Protein AF-A0A6G1RSL3-F1 (afdb_monomer)

Sequence (124 aa):
AADDEEEKRFCSMMEQLGAAHVFEDPHEIRELWARLRKERPELLTNFEEFLLRVSSYIREVNHEKESMEQALKRKETDHDREVRCLYEEMEQQIKAERERIICQEALRHDRSNLLQKELRSKEQ

pLDDT: mean 94.51, std 5.95, range [62.19, 98.69]

Solvent-accessible surface area (backbone atoms only — not comparable to full-atom values): 6805 Å² total; per-residue (Å²): 115,70,63,61,53,52,50,53,50,51,51,52,50,29,50,75,48,69,31,70,80,70,53,97,71,54,63,68,58,50,52,50,51,56,47,28,60,73,78,40,54,87,52,40,63,62,49,52,52,49,50,33,53,54,32,49,50,54,50,50,53,51,50,51,50,52,51,50,53,50,52,50,53,49,51,51,52,52,49,56,47,50,54,49,50,53,53,53,52,50,52,51,49,54,50,52,52,52,52,52,50,53,54,52,50,52,54,52,50,54,52,51,54,51,53,54,52,54,50,57,65,72,76,109

Secondary structure (DSSP, 8-state):
--HHHHHHHHHHHHHHTT-TTT-S--HHHHHHHHHHHHH-GGGHHHHHHHHHHHHHHHHHHHHHHHHHHHHHHHHHHHHHHHHHHHHHHHHHHHHHHHHHHHHHHHHHHHHHHHHHHHHHHH--

Mean predicted aligned error: 7.57 Å

Structure (mmCIF, N/CA/C/O backbone):
data_AF-A0A6G1RSL3-F1
#
_entry.id   AF-A0A6G1RSL3-F1
#
loop_
_atom_site.group_PDB
_atom_site.id
_atom_site.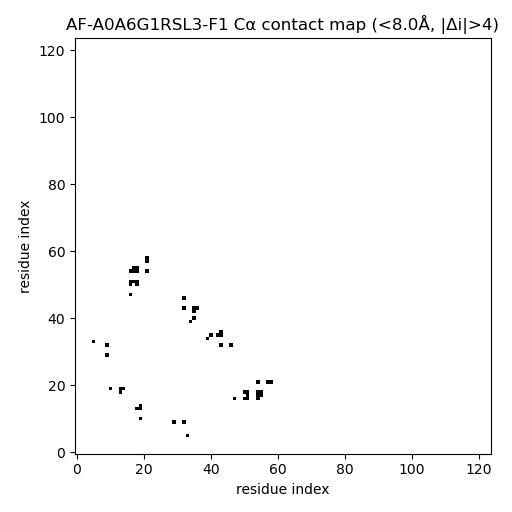type_symbol
_atom_site.label_atom_id
_atom_site.label_alt_id
_atom_site.label_comp_id
_atom_site.label_asym_id
_atom_site.label_entity_id
_atom_site.label_seq_id
_atom_site.pdbx_PDB_ins_code
_atom_site.Cartn_x
_atom_site.Cartn_y
_atom_site.Cartn_z
_atom_site.occupancy
_atom_site.B_iso_or_equiv
_atom_site.auth_seq_id
_atom_site.auth_comp_id
_atom_site.auth_asym_id
_atom_site.auth_atom_id
_atom_site.pdbx_PDB_model_num
ATOM 1 N N . ALA A 1 1 ? -2.517 -15.054 40.439 1.00 62.19 1 ALA A N 1
ATOM 2 C CA . ALA A 1 1 ? -3.702 -15.900 40.727 1.00 62.19 1 ALA A CA 1
ATOM 3 C C . ALA A 1 1 ? -5.029 -15.178 40.469 1.00 62.19 1 ALA A C 1
ATOM 5 O O . ALA A 1 1 ? -5.781 -15.663 39.642 1.00 62.19 1 ALA A O 1
ATOM 6 N N . ALA A 1 2 ? -5.344 -14.053 41.133 1.00 69.81 2 ALA A N 1
ATOM 7 C CA . ALA A 1 2 ? -6.533 -13.242 40.798 1.00 69.81 2 ALA A CA 1
ATOM 8 C C . ALA A 1 2 ? -6.257 -12.206 39.690 1.00 69.81 2 ALA A C 1
ATOM 10 O O . ALA A 1 2 ? -7.107 -11.990 38.832 1.00 69.81 2 ALA A 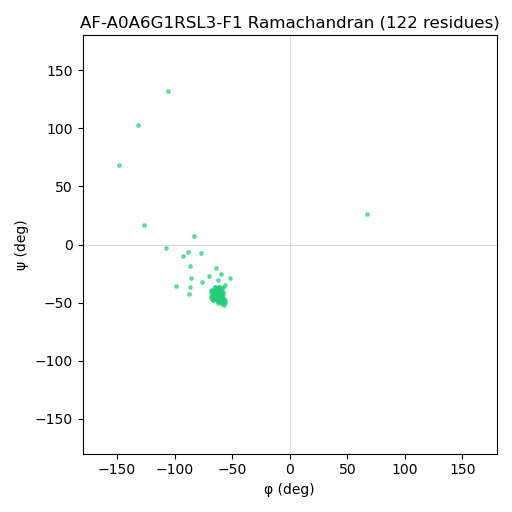O 1
ATOM 11 N N . ASP A 1 3 ? -5.055 -11.627 39.700 1.00 74.81 3 ASP A N 1
ATOM 12 C CA . ASP A 1 3 ? -4.585 -10.660 38.700 1.00 74.81 3 ASP A CA 1
ATOM 13 C C . ASP A 1 3 ? -4.429 -11.313 37.312 1.00 74.81 3 ASP A C 1
ATOM 15 O O . ASP A 1 3 ? -5.043 -10.867 36.350 1.00 74.81 3 ASP A O 1
ATOM 19 N N . ASP A 1 4 ? -3.772 -12.481 37.239 1.00 83.88 4 ASP A N 1
ATOM 20 C CA . ASP A 1 4 ? -3.659 -13.267 35.993 1.00 83.88 4 ASP A CA 1
ATOM 21 C C . ASP A 1 4 ? -5.017 -13.632 35.365 1.00 83.88 4 ASP A C 1
ATOM 23 O O . ASP A 1 4 ? -5.148 -13.734 34.149 1.00 83.88 4 ASP A O 1
ATOM 27 N N . GLU A 1 5 ? -6.045 -13.883 36.180 1.00 87.62 5 GLU A N 1
ATOM 28 C CA . GLU A 1 5 ? -7.382 -14.210 35.674 1.00 87.62 5 GLU A CA 1
ATOM 29 C C . GLU A 1 5 ? -8.118 -12.964 35.163 1.00 87.62 5 GLU A C 1
ATOM 31 O O . GLU A 1 5 ? -8.896 -13.055 34.213 1.00 87.62 5 GLU A O 1
ATOM 36 N N . GLU A 1 6 ? -7.881 -11.795 35.764 1.00 86.56 6 GLU A N 1
ATOM 37 C CA . GLU A 1 6 ? -8.393 -10.511 35.271 1.00 86.56 6 GLU A CA 1
ATOM 38 C C . GLU A 1 6 ? -7.712 -10.128 33.949 1.00 86.56 6 GLU A C 1
ATOM 40 O O . GLU A 1 6 ? -8.396 -9.740 33.001 1.00 86.56 6 GLU A O 1
ATOM 45 N N . GLU A 1 7 ? -6.404 -10.363 33.844 1.00 89.69 7 GLU A N 1
ATOM 46 C CA . GLU A 1 7 ? -5.635 -10.176 32.616 1.00 89.69 7 GLU A CA 1
ATOM 47 C C . GLU A 1 7 ? -6.128 -11.079 31.479 1.00 89.69 7 GLU A C 1
ATOM 49 O O . GLU A 1 7 ? -6.421 -10.587 30.391 1.00 89.69 7 GLU A O 1
ATOM 54 N N . LYS A 1 8 ? -6.342 -12.378 31.730 1.00 92.94 8 LYS A N 1
ATOM 55 C CA . LYS A 1 8 ? -6.904 -13.294 30.718 1.00 92.94 8 LYS A CA 1
ATOM 56 C C . LYS A 1 8 ? -8.272 -12.849 30.207 1.00 92.94 8 LYS A C 1
ATOM 58 O O . LYS A 1 8 ? -8.545 -12.964 29.011 1.00 92.94 8 LYS A O 1
ATOM 63 N N . ARG A 1 9 ? -9.144 -12.360 31.096 1.00 93.56 9 ARG A N 1
ATOM 64 C CA . ARG A 1 9 ? -10.480 -11.873 30.710 1.00 93.56 9 ARG A CA 1
ATOM 65 C C . ARG A 1 9 ? -10.381 -10.622 29.851 1.00 93.56 9 ARG A C 1
ATOM 67 O O . ARG A 1 9 ? -11.082 -10.536 28.848 1.00 93.56 9 ARG A O 1
ATOM 74 N N . PHE A 1 10 ? -9.502 -9.696 30.225 1.00 94.44 10 PHE A N 1
ATOM 75 C CA . PHE A 1 10 ? -9.243 -8.502 29.434 1.00 94.44 10 PHE A CA 1
ATOM 76 C C . PHE A 1 10 ? -8.709 -8.862 28.043 1.00 94.44 10 PHE A C 1
ATOM 78 O O . PHE A 1 10 ? -9.273 -8.412 27.050 1.00 94.44 10 PHE A O 1
ATOM 85 N N . CYS A 1 11 ? -7.697 -9.731 27.954 1.00 94.19 11 CYS A N 1
ATOM 86 C CA . CYS A 1 11 ? -7.155 -10.188 26.673 1.00 94.19 11 CYS A CA 1
ATOM 87 C C . CYS A 1 11 ? -8.232 -10.851 25.805 1.00 94.19 11 CYS A C 1
ATOM 89 O O . CYS A 1 11 ? -8.379 -10.493 24.642 1.00 94.19 11 CYS A O 1
ATOM 91 N N . SER A 1 12 ? -9.050 -11.736 26.387 1.00 95.25 12 SER A N 1
ATOM 92 C CA . SER A 1 12 ? -10.152 -12.393 25.667 1.00 95.25 12 SER A CA 1
ATOM 93 C C . SER A 1 12 ? -11.177 -11.384 25.134 1.00 95.25 12 SER A C 1
ATOM 95 O O . SER A 1 12 ? -11.654 -11.519 24.010 1.00 95.25 12 SER A O 1
ATOM 97 N N . MET A 1 13 ? -11.514 -10.358 25.921 1.00 94.50 13 MET A N 1
ATOM 98 C CA . MET A 1 13 ? -12.408 -9.280 25.488 1.00 94.50 13 MET A CA 1
ATOM 99 C C . MET A 1 13 ? -11.780 -8.483 24.336 1.00 94.50 13 MET A C 1
ATOM 101 O O . MET A 1 13 ? -12.414 -8.295 23.301 1.00 94.50 13 MET A O 1
ATOM 105 N N . MET A 1 14 ? -10.508 -8.099 24.454 1.00 95.31 14 MET A N 1
ATOM 106 C CA . MET A 1 14 ? -9.795 -7.378 23.395 1.00 95.31 14 MET A CA 1
ATOM 107 C C . MET A 1 14 ? -9.691 -8.194 22.101 1.00 95.31 14 MET A C 1
ATOM 109 O O . MET A 1 14 ? -9.806 -7.631 21.013 1.00 95.31 14 MET A O 1
ATOM 113 N N . GLU A 1 15 ? -9.510 -9.511 22.189 1.00 94.50 15 GLU A N 1
ATOM 114 C CA . GLU A 1 15 ? -9.543 -10.417 21.037 1.00 94.50 15 GLU A CA 1
ATOM 115 C C . GLU A 1 15 ? -10.926 -10.454 20.379 1.00 94.50 15 GLU A C 1
ATOM 117 O O . GLU A 1 15 ? -11.027 -10.319 19.160 1.00 94.50 15 GLU A O 1
ATOM 122 N N . GLN A 1 16 ? -11.998 -10.568 21.171 1.00 93.25 16 GLN A N 1
ATOM 123 C CA . GLN A 1 16 ? -13.378 -10.568 20.669 1.00 93.25 16 GLN A CA 1
ATOM 124 C C . GLN A 1 16 ? -13.747 -9.259 19.964 1.00 93.25 16 GLN A C 1
ATOM 126 O O . GLN A 1 16 ? -14.447 -9.283 18.952 1.00 93.25 16 GLN A O 1
ATOM 131 N N . LEU A 1 17 ? -13.247 -8.126 20.462 1.00 92.44 17 LEU A N 1
ATOM 132 C CA . LEU A 1 17 ? -13.425 -6.825 19.818 1.00 92.44 17 LEU A CA 1
ATOM 133 C C . LEU A 1 17 ? -12.497 -6.621 18.606 1.00 92.44 17 LEU A C 1
ATOM 135 O O . LEU A 1 17 ? -12.631 -5.631 17.890 1.00 92.44 17 LEU A O 1
ATOM 139 N N . GLY A 1 18 ? -11.550 -7.532 18.356 1.00 90.56 18 GLY A N 1
ATOM 140 C CA . GLY A 1 18 ? -10.536 -7.376 17.311 1.00 90.56 18 GLY A CA 1
ATOM 141 C C . GLY A 1 18 ? -9.544 -6.242 17.594 1.00 90.56 18 GLY A C 1
ATOM 142 O O . GLY A 1 18 ? -8.988 -5.666 16.659 1.00 90.56 18 GLY A O 1
ATOM 143 N N . ALA A 1 19 ? -9.344 -5.919 18.873 1.00 92.69 19 ALA A N 1
ATOM 144 C CA . ALA A 1 19 ? -8.580 -4.783 19.373 1.00 92.69 19 ALA A CA 1
ATOM 145 C C . ALA A 1 19 ? -7.226 -5.163 20.008 1.00 92.69 19 ALA A C 1
ATOM 147 O O . ALA A 1 19 ? -6.471 -4.272 20.393 1.00 92.69 19 ALA A O 1
ATOM 148 N N . ALA A 1 20 ? -6.897 -6.459 20.101 1.00 89.12 20 ALA A N 1
ATOM 149 C CA . ALA A 1 20 ? -5.722 -6.988 20.814 1.00 89.12 20 ALA A CA 1
ATOM 150 C C . ALA A 1 20 ? -4.369 -6.341 20.448 1.00 89.12 20 ALA A C 1
ATOM 152 O O . ALA A 1 20 ? -3.476 -6.281 21.289 1.00 89.12 20 ALA A O 1
ATOM 153 N N . HIS A 1 21 ? -4.218 -5.835 19.220 1.00 87.38 21 HIS A N 1
ATOM 154 C CA . HIS A 1 21 ? -2.987 -5.192 18.737 1.00 87.38 21 HIS A CA 1
ATOM 155 C C . HIS A 1 21 ? -3.220 -3.790 18.164 1.00 87.38 21 HIS A C 1
ATOM 157 O O . HIS A 1 21 ? -2.398 -3.283 17.408 1.00 87.38 21 HIS A O 1
ATOM 163 N N . VAL A 1 22 ? -4.366 -3.179 18.470 1.00 91.25 22 VAL A N 1
ATOM 164 C CA . VAL A 1 22 ? -4.736 -1.874 17.905 1.00 91.25 22 VAL A CA 1
ATOM 165 C C . VAL A 1 22 ? -4.163 -0.714 18.722 1.00 91.25 22 VAL A C 1
ATOM 167 O O . VAL A 1 22 ? -3.879 0.345 18.170 1.00 91.25 22 VAL A O 1
ATOM 170 N N . PHE A 1 23 ? -3.973 -0.917 20.026 1.00 89.00 23 PHE A N 1
ATOM 171 C CA . PHE A 1 23 ? -3.444 0.086 20.946 1.00 89.00 23 PHE A CA 1
ATOM 172 C C . PHE A 1 23 ? -1.993 -0.248 21.310 1.00 89.00 23 PHE A C 1
ATOM 174 O O . PHE A 1 23 ? -1.705 -1.391 21.659 1.00 89.00 23 PHE A O 1
ATOM 181 N N . GLU A 1 24 ? -1.096 0.740 21.241 1.00 85.38 24 GLU A N 1
ATOM 182 C CA . GLU A 1 24 ? 0.330 0.568 21.574 1.00 85.38 24 GLU A CA 1
ATOM 183 C C . GLU A 1 24 ? 0.545 0.246 23.060 1.00 85.38 24 GLU A C 1
ATOM 185 O O . GLU A 1 24 ? 1.367 -0.605 23.392 1.00 85.38 24 GLU A O 1
ATOM 190 N N . ASP A 1 25 ? -0.233 0.882 23.941 1.00 89.62 25 ASP A N 1
ATOM 191 C CA . ASP A 1 25 ? -0.262 0.595 25.374 1.00 89.62 25 ASP A CA 1
ATOM 192 C C . ASP A 1 25 ? -1.716 0.456 25.867 1.00 89.62 25 ASP A C 1
ATOM 194 O O . ASP A 1 25 ? -2.422 1.455 26.037 1.00 89.62 25 ASP A O 1
ATOM 198 N N . PRO A 1 26 ? -2.208 -0.777 26.090 1.00 90.06 26 PRO A N 1
ATOM 199 C CA . PRO A 1 26 ? -3.554 -1.007 26.595 1.00 90.06 26 PRO A CA 1
ATOM 200 C C . PRO A 1 26 ? -3.657 -0.894 28.127 1.00 90.06 26 PRO A C 1
ATOM 202 O O . PRO A 1 26 ? -4.716 -1.217 28.667 1.00 90.06 26 PRO A O 1
ATOM 205 N N . HIS A 1 27 ? -2.611 -0.467 28.851 1.00 91.56 27 HIS A N 1
ATOM 206 C CA . HIS A 1 27 ? -2.611 -0.435 30.319 1.00 91.56 27 HIS A CA 1
ATOM 207 C C . HIS A 1 27 ? -3.762 0.401 30.900 1.00 91.56 27 HIS A C 1
ATOM 209 O O . HIS A 1 27 ? -4.516 -0.092 31.740 1.00 91.56 27 HIS A O 1
ATOM 215 N N . GLU A 1 28 ? -3.944 1.638 30.431 1.00 92.38 28 GLU A N 1
ATOM 216 C CA . GLU A 1 28 ? -5.017 2.526 30.911 1.00 92.38 28 GLU A CA 1
ATOM 217 C C . GLU A 1 28 ? -6.412 1.979 30.574 1.00 92.38 28 GLU A C 1
ATOM 219 O O . GLU A 1 28 ? -7.346 2.069 31.373 1.00 92.38 28 GLU A O 1
ATOM 224 N N . ILE A 1 29 ? -6.545 1.347 29.403 1.00 94.44 29 ILE A N 1
ATOM 225 C CA . ILE A 1 29 ? -7.785 0.698 28.961 1.00 94.44 29 ILE A CA 1
ATOM 226 C C . ILE A 1 29 ? -8.113 -0.475 29.889 1.00 94.44 29 ILE A C 1
ATOM 228 O O . ILE A 1 29 ? -9.258 -0.627 30.316 1.00 94.44 29 ILE A O 1
ATOM 232 N N . ARG A 1 30 ? -7.104 -1.281 30.235 1.00 94.12 30 ARG A N 1
ATOM 233 C CA . ARG A 1 30 ? -7.228 -2.411 31.158 1.00 94.12 30 ARG A CA 1
ATOM 234 C C . ARG A 1 30 ? -7.623 -1.953 32.556 1.00 94.12 30 ARG A C 1
ATOM 236 O O . ARG A 1 30 ? -8.530 -2.539 33.147 1.00 94.12 30 ARG A O 1
ATOM 243 N N . GLU A 1 31 ? -6.981 -0.907 33.072 1.00 94.06 31 GLU A N 1
ATOM 244 C CA . GLU A 1 31 ? -7.296 -0.339 34.386 1.00 94.06 31 GLU A CA 1
ATOM 245 C C . GLU A 1 31 ? -8.741 0.175 34.437 1.00 94.06 31 GLU A C 1
ATOM 247 O O . GLU A 1 31 ? -9.502 -0.183 35.342 1.00 94.06 31 GLU A O 1
ATOM 252 N N . LEU A 1 32 ? -9.157 0.948 33.428 1.00 94.50 32 LEU A N 1
ATOM 253 C CA . LEU A 1 32 ? -10.520 1.462 33.335 1.00 94.50 32 LEU A CA 1
ATOM 254 C C . LEU A 1 32 ? -11.546 0.330 33.208 1.00 94.50 32 LEU A C 1
ATOM 256 O O . LEU A 1 32 ? -12.557 0.347 33.909 1.00 94.50 32 LEU A O 1
ATOM 260 N N . TRP A 1 33 ? -11.282 -0.675 32.373 1.00 95.62 33 TRP A N 1
ATOM 261 C CA . TRP A 1 33 ? -12.155 -1.840 32.209 1.00 95.62 33 TRP A CA 1
ATOM 262 C C . TRP A 1 33 ? -12.330 -2.613 33.526 1.00 95.62 33 TRP A C 1
ATOM 264 O O . TRP A 1 33 ? -13.457 -2.894 33.945 1.00 95.62 33 TRP A O 1
ATOM 274 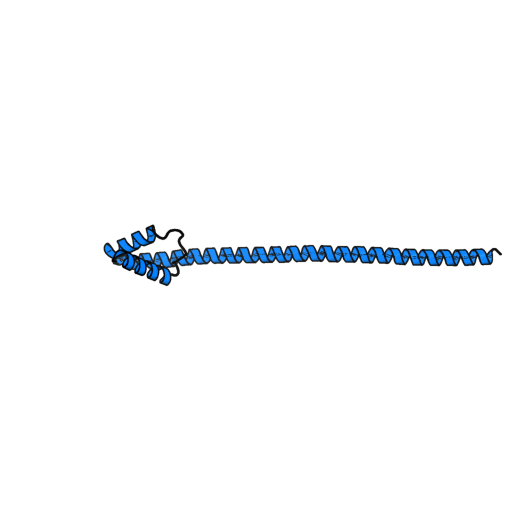N N . ALA A 1 34 ? -11.228 -2.896 34.231 1.00 94.81 34 ALA A N 1
ATOM 275 C CA . ALA A 1 34 ? -11.252 -3.588 35.519 1.00 94.81 34 ALA A CA 1
ATOM 276 C C . ALA A 1 34 ? -12.017 -2.788 36.585 1.00 94.81 34 ALA A C 1
ATOM 278 O O . ALA A 1 34 ? -12.787 -3.359 37.365 1.00 94.81 34 ALA A O 1
ATOM 279 N N . ARG A 1 35 ? -11.846 -1.461 36.598 1.00 94.56 35 ARG A N 1
ATOM 280 C CA . ARG A 1 35 ? -12.549 -0.560 37.513 1.00 94.56 35 ARG A CA 1
ATOM 281 C C . ARG A 1 35 ? -14.044 -0.471 37.205 1.00 94.56 35 ARG A C 1
ATOM 283 O O . ARG A 1 35 ? -14.847 -0.620 38.122 1.00 94.56 35 ARG A O 1
ATOM 290 N N . LEU A 1 36 ? -14.436 -0.311 35.938 1.00 95.56 36 LEU A N 1
ATOM 291 C CA . LEU A 1 36 ? -15.845 -0.302 35.522 1.00 95.56 36 LEU A CA 1
ATOM 292 C C . LEU A 1 36 ? -16.546 -1.604 35.912 1.00 95.56 36 LEU A C 1
ATOM 294 O O . LEU A 1 36 ? -17.633 -1.571 36.479 1.00 95.56 36 LEU A O 1
ATOM 298 N N . ARG A 1 37 ? -15.893 -2.751 35.717 1.00 93.31 37 ARG A N 1
ATOM 299 C CA . ARG A 1 37 ? -16.448 -4.059 36.086 1.00 93.31 37 ARG A CA 1
ATOM 300 C C . ARG A 1 37 ? -16.709 -4.211 37.592 1.00 93.31 37 ARG A C 1
ATOM 302 O O . ARG A 1 37 ? -17.615 -4.950 37.971 1.00 93.31 37 ARG A O 1
ATOM 309 N N . LYS A 1 38 ? -15.915 -3.546 38.443 1.00 93.38 38 LYS A N 1
ATOM 310 C CA . LYS A 1 38 ? -16.034 -3.586 39.914 1.00 93.38 38 LYS A CA 1
ATOM 311 C C . LYS A 1 38 ? -17.004 -2.532 40.453 1.00 93.38 38 LYS A C 1
ATOM 313 O O . LYS A 1 38 ? -17.779 -2.833 41.354 1.00 93.38 38 LYS A O 1
ATOM 318 N N . GLU A 1 39 ? -16.948 -1.313 39.923 1.00 96.19 39 GLU A N 1
ATOM 319 C CA . GLU A 1 39 ? -17.651 -0.150 40.480 1.00 96.19 39 GLU A CA 1
ATOM 320 C C . GLU A 1 39 ? -18.970 0.172 39.767 1.00 96.19 39 GLU A C 1
ATOM 322 O O . GLU A 1 39 ? -19.899 0.642 40.419 1.00 96.19 39 GLU A O 1
ATOM 327 N N . ARG A 1 40 ? -19.047 -0.029 38.443 1.00 95.31 40 ARG A N 1
ATOM 328 C CA . ARG A 1 40 ? -20.181 0.372 37.587 1.00 95.31 40 ARG A CA 1
ATOM 329 C C . ARG A 1 40 ? -20.382 -0.593 36.408 1.00 95.31 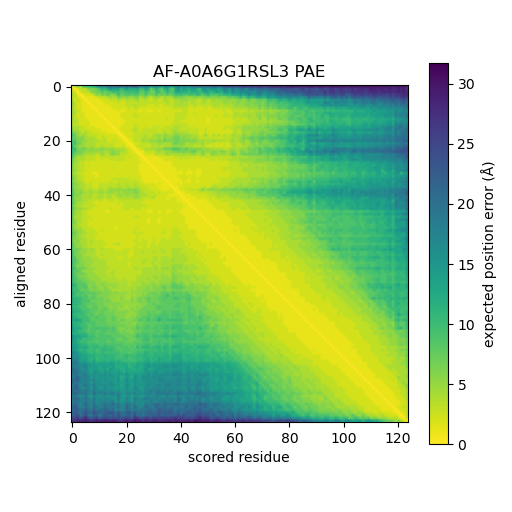40 ARG A C 1
ATOM 331 O O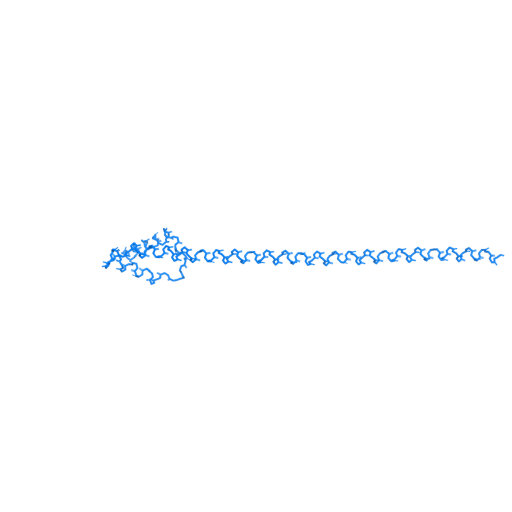 . ARG A 1 40 ? -20.128 -0.218 35.255 1.00 95.31 40 ARG A O 1
ATOM 338 N N . PRO A 1 41 ? -20.802 -1.845 36.666 1.00 93.75 41 PRO A N 1
ATOM 339 C CA . PRO A 1 41 ? -20.938 -2.864 35.626 1.00 93.75 41 PRO A CA 1
ATOM 340 C C . PRO A 1 41 ? -21.927 -2.471 34.517 1.00 93.75 41 PRO A C 1
ATOM 342 O O . PRO A 1 41 ? -21.776 -2.911 33.382 1.00 93.75 41 PRO A O 1
ATOM 345 N N . GLU A 1 42 ? -22.898 -1.603 34.805 1.00 95.62 42 GLU A N 1
ATOM 346 C CA . GLU A 1 42 ? -23.865 -1.077 33.838 1.00 95.62 42 GLU A CA 1
ATOM 347 C C . GLU A 1 42 ? -23.237 -0.228 32.718 1.00 95.62 42 GLU A C 1
ATOM 349 O O . GLU A 1 42 ? -23.840 -0.063 31.660 1.00 95.62 42 GLU A O 1
ATOM 354 N N . LEU A 1 43 ? -22.026 0.302 32.924 1.00 96.12 43 LEU A N 1
ATOM 355 C CA . LEU A 1 43 ? -21.293 1.073 31.914 1.00 96.12 43 LEU A CA 1
ATOM 356 C C . LEU A 1 43 ? -20.342 0.212 31.075 1.00 96.12 43 LEU A C 1
ATOM 358 O O . LEU A 1 43 ? -19.805 0.703 30.082 1.00 96.12 43 LEU A O 1
ATOM 362 N N . LEU A 1 44 ? -20.129 -1.050 31.457 1.00 95.06 44 LEU A N 1
ATOM 363 C CA . LEU A 1 44 ? -19.127 -1.912 30.836 1.00 95.06 44 LEU A CA 1
ATOM 364 C C . LEU A 1 44 ? -19.442 -2.171 29.359 1.00 95.06 44 LEU A C 1
ATOM 366 O O . LEU A 1 44 ? -18.571 -2.007 28.514 1.00 95.06 44 LEU A O 1
ATOM 370 N N . THR A 1 45 ? -20.704 -2.468 29.036 1.00 94.69 45 THR A N 1
ATOM 371 C CA . THR A 1 45 ? -21.140 -2.700 27.650 1.00 94.69 45 THR A CA 1
ATOM 372 C C . THR A 1 45 ? -20.939 -1.466 26.772 1.00 94.69 45 THR A C 1
ATOM 374 O O . THR A 1 45 ? -20.415 -1.581 25.670 1.00 94.69 45 THR A O 1
ATOM 377 N N . ASN A 1 46 ? -21.273 -0.271 27.270 1.00 96.50 46 ASN A N 1
ATOM 378 C CA . ASN A 1 46 ? -21.051 0.974 26.524 1.00 96.50 46 ASN A CA 1
ATOM 379 C C . ASN A 1 46 ? -19.559 1.217 26.263 1.00 96.50 46 ASN A C 1
ATOM 381 O O . ASN A 1 46 ? -19.182 1.721 25.205 1.00 96.50 46 ASN A O 1
ATOM 385 N N . PHE A 1 47 ? -18.710 0.871 27.230 1.00 96.06 47 PHE A N 1
ATOM 386 C CA . PHE A 1 47 ? -17.267 0.986 27.086 1.00 96.06 47 PHE A CA 1
ATOM 387 C C . PHE A 1 47 ? -16.709 -0.016 26.065 1.00 96.06 47 PHE A C 1
ATOM 389 O O . PHE A 1 47 ? -15.925 0.369 25.201 1.00 96.06 47 PHE A O 1
ATOM 396 N N . GLU A 1 48 ? -17.154 -1.271 26.099 1.00 95.06 48 GLU A N 1
ATOM 397 C CA . GLU A 1 48 ? -16.769 -2.295 25.119 1.00 95.06 48 GLU A CA 1
ATOM 398 C C . GLU A 1 48 ? -17.257 -1.941 23.702 1.00 95.06 48 GLU A C 1
ATOM 400 O O . GLU A 1 48 ? -16.498 -2.062 22.741 1.00 95.06 48 GLU A O 1
ATOM 405 N N . GLU A 1 49 ? -18.470 -1.396 23.554 1.00 96.62 49 GLU A N 1
ATOM 406 C CA . GLU A 1 49 ? -18.953 -0.860 22.273 1.00 96.62 49 GLU A CA 1
ATOM 407 C C . GLU A 1 49 ? -18.104 0.313 21.770 1.00 96.62 49 GLU A C 1
ATOM 409 O O . GLU A 1 49 ? -17.838 0.427 20.570 1.00 96.62 49 GLU A O 1
ATOM 414 N N . PHE A 1 50 ? -17.673 1.201 22.667 1.00 96.31 50 PHE A N 1
ATOM 415 C CA . PHE A 1 50 ? -16.774 2.294 22.313 1.00 96.31 50 PHE A CA 1
ATOM 416 C C . PHE A 1 50 ? -15.425 1.761 21.814 1.00 96.31 50 PHE A C 1
ATOM 418 O O . PHE A 1 50 ? -14.967 2.176 20.748 1.00 96.31 50 PHE A O 1
ATOM 425 N N . LEU A 1 51 ? -14.828 0.796 22.523 1.00 95.94 51 LEU A N 1
ATOM 426 C CA . LEU A 1 51 ? -13.586 0.143 22.105 1.00 95.94 51 LEU A CA 1
ATOM 427 C C . LEU A 1 51 ? -13.732 -0.562 20.755 1.00 95.94 51 LEU A C 1
ATOM 429 O O . LEU A 1 51 ? -12.839 -0.449 19.915 1.00 95.94 51 LEU A O 1
ATOM 433 N N . LEU A 1 52 ? -14.862 -1.227 20.501 1.00 96.00 52 LEU A N 1
ATOM 434 C CA . LEU A 1 52 ? -15.153 -1.844 19.206 1.00 96.00 52 LEU A CA 1
ATOM 435 C C . LEU A 1 52 ? -15.141 -0.812 18.071 1.00 96.00 52 LEU A C 1
ATOM 437 O O . LEU A 1 52 ? -14.513 -1.022 17.036 1.00 96.00 52 LEU A O 1
ATOM 441 N N . ARG A 1 53 ? -15.817 0.326 18.261 1.00 97.12 53 ARG A N 1
ATOM 442 C CA . ARG A 1 53 ? -15.901 1.377 17.234 1.00 97.12 53 ARG A CA 1
ATOM 443 C C . ARG A 1 53 ? -14.548 2.028 16.980 1.00 97.12 53 ARG A C 1
ATOM 445 O O . ARG A 1 53 ? -14.156 2.177 15.826 1.00 97.12 53 ARG A O 1
ATOM 452 N N . VAL A 1 54 ? -13.831 2.390 18.045 1.00 95.19 54 VAL A N 1
ATOM 453 C CA . VAL A 1 54 ? -12.503 3.010 17.938 1.00 95.19 54 VAL A CA 1
ATOM 454 C C . VAL A 1 54 ? -11.515 2.051 17.285 1.00 95.19 54 VAL A C 1
ATOM 456 O O . VAL A 1 54 ? -10.796 2.447 16.371 1.00 95.19 54 VAL A O 1
ATOM 459 N N . SER A 1 55 ? -11.509 0.780 17.694 1.00 94.88 55 SER A N 1
ATOM 460 C CA . SER A 1 55 ? -10.612 -0.212 17.103 1.00 94.88 55 SER A CA 1
ATOM 461 C C . SER A 1 55 ? -10.942 -0.503 15.639 1.00 94.88 55 SER A C 1
ATOM 463 O O . SER A 1 55 ? -10.023 -0.598 14.826 1.00 94.88 55 SER A O 1
ATOM 465 N N . SER A 1 56 ? -12.226 -0.570 15.260 1.00 95.38 56 SER A N 1
ATOM 466 C CA . SER A 1 56 ? -12.614 -0.687 13.848 1.00 95.38 56 SER A CA 1
ATOM 467 C C . SER A 1 56 ? -12.111 0.495 13.033 1.00 95.38 56 SER A C 1
ATOM 469 O O . SER A 1 56 ? -11.441 0.285 12.028 1.00 95.38 56 SER A O 1
ATOM 471 N N . TYR A 1 57 ? -12.336 1.717 13.518 1.00 96.25 57 TYR A N 1
ATOM 472 C CA . TYR A 1 57 ? -11.899 2.928 12.835 1.00 96.25 57 TYR A CA 1
ATOM 473 C C . TYR A 1 57 ? -10.378 2.974 12.639 1.00 96.25 57 TYR A C 1
ATOM 475 O O . TYR A 1 57 ? -9.904 3.242 11.539 1.00 96.25 57 TYR A O 1
ATOM 483 N N . ILE A 1 58 ? -9.595 2.653 13.675 1.00 94.81 58 ILE A N 1
ATOM 484 C CA . ILE A 1 58 ? -8.128 2.618 13.564 1.00 94.81 58 ILE A CA 1
ATOM 485 C C . ILE A 1 58 ? -7.684 1.583 12.523 1.00 94.81 58 ILE A C 1
ATOM 487 O O . ILE A 1 58 ? -6.826 1.878 11.691 1.00 94.81 58 ILE A O 1
ATOM 491 N N . ARG A 1 59 ? -8.272 0.379 12.530 1.00 94.25 59 ARG A N 1
ATOM 492 C CA . ARG A 1 59 ? -7.954 -0.657 11.535 1.00 94.25 59 ARG A CA 1
ATOM 493 C C . ARG A 1 59 ? -8.325 -0.227 10.121 1.00 94.25 59 ARG A C 1
ATOM 495 O O . ARG A 1 59 ? -7.549 -0.481 9.211 1.00 94.25 59 ARG A O 1
ATOM 502 N N . GLU A 1 60 ? -9.479 0.405 9.938 1.00 96.31 60 GLU A N 1
ATOM 503 C CA . GLU A 1 60 ? -9.930 0.911 8.638 1.00 96.31 60 GLU A CA 1
ATOM 504 C C . GLU A 1 60 ? -8.958 1.958 8.090 1.00 96.31 60 GLU A C 1
ATOM 506 O O . GLU A 1 60 ? -8.492 1.821 6.961 1.00 96.31 60 GLU A O 1
ATOM 511 N N . VAL A 1 61 ? -8.567 2.937 8.910 1.00 96.25 61 VAL A N 1
ATOM 512 C CA . VAL A 1 61 ? -7.593 3.969 8.524 1.00 96.25 61 VAL A CA 1
ATOM 513 C C . VAL A 1 61 ? -6.222 3.361 8.218 1.00 96.25 61 VAL A C 1
ATOM 515 O O . VAL A 1 61 ? -5.592 3.725 7.225 1.00 96.25 61 VAL A O 1
ATOM 518 N N . ASN A 1 62 ? -5.754 2.410 9.031 1.00 95.44 62 ASN A N 1
ATOM 519 C CA . ASN A 1 62 ? -4.491 1.716 8.773 1.00 95.44 62 ASN A CA 1
ATOM 520 C C . ASN A 1 62 ? -4.550 0.903 7.475 1.00 95.44 62 ASN A C 1
ATOM 522 O O . ASN A 1 62 ? -3.616 0.953 6.679 1.00 95.44 62 ASN A O 1
ATOM 526 N N . HIS A 1 63 ? -5.661 0.212 7.224 1.00 96.56 63 HIS A N 1
ATOM 527 C CA . HIS A 1 63 ? -5.865 -0.539 5.993 1.00 96.56 63 HIS A CA 1
ATOM 528 C C . HIS A 1 63 ? -5.910 0.374 4.760 1.00 96.56 63 HIS A C 1
ATOM 530 O O . HIS A 1 63 ? -5.298 0.064 3.736 1.00 96.56 63 HIS A O 1
ATOM 536 N N . GLU A 1 64 ? -6.597 1.515 4.847 1.00 97.81 64 GLU A N 1
ATOM 537 C CA . GLU A 1 64 ? -6.632 2.514 3.778 1.00 97.81 64 GLU A CA 1
ATOM 538 C C . GLU A 1 64 ? -5.229 3.062 3.492 1.00 97.81 64 GLU A C 1
ATOM 540 O O . GLU A 1 64 ? -4.800 3.085 2.336 1.00 97.81 64 GLU A O 1
ATOM 545 N N . LYS A 1 65 ? -4.474 3.405 4.542 1.00 97.62 65 LYS A N 1
ATOM 546 C CA . LYS A 1 65 ? -3.075 3.831 4.430 1.00 97.62 65 LYS A CA 1
ATOM 547 C C . LYS A 1 65 ? -2.217 2.773 3.729 1.00 97.62 65 LYS A C 1
ATOM 549 O O 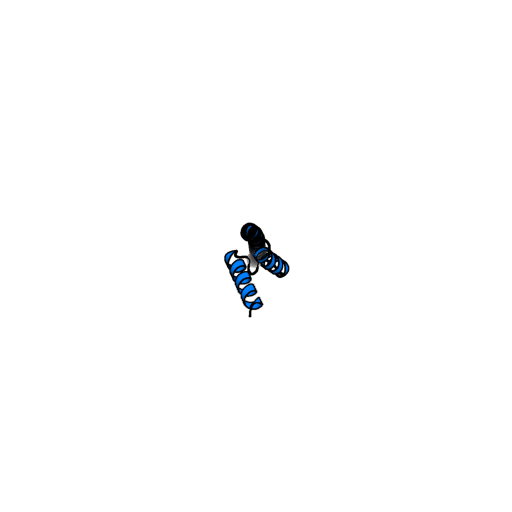. LYS A 1 65 ? -1.544 3.096 2.752 1.00 97.62 65 LYS A O 1
ATOM 554 N N . GLU A 1 66 ? -2.255 1.521 4.181 1.00 98.25 66 GLU A N 1
ATOM 555 C CA . GLU A 1 66 ? -1.496 0.419 3.572 1.00 98.25 66 GLU A CA 1
ATOM 556 C C . GLU A 1 66 ? -1.876 0.208 2.099 1.00 98.25 66 GLU A C 1
ATOM 558 O O . GLU A 1 66 ? -1.013 -0.006 1.246 1.00 98.25 66 GLU A O 1
ATOM 563 N N . SER A 1 67 ? -3.168 0.295 1.777 1.00 98.44 67 SER A N 1
ATOM 564 C CA . SER A 1 67 ? -3.669 0.187 0.405 1.00 98.44 67 SER A CA 1
ATOM 565 C C . SER A 1 67 ? -3.120 1.306 -0.487 1.00 98.44 67 SER A C 1
ATOM 567 O O . SER A 1 67 ? -2.631 1.043 -1.593 1.00 98.44 67 SER A O 1
ATOM 569 N N . MET A 1 68 ? -3.119 2.547 0.008 1.00 98.38 68 MET A N 1
ATOM 570 C CA . MET A 1 68 ? -2.531 3.693 -0.687 1.00 98.38 68 MET A CA 1
ATOM 571 C C . MET A 1 68 ? -1.019 3.534 -0.884 1.00 98.38 68 MET A C 1
ATOM 573 O O . MET A 1 68 ? -0.525 3.752 -1.992 1.00 98.38 68 MET A O 1
ATOM 577 N N . GLU A 1 69 ? -0.283 3.109 0.145 1.00 98.44 69 GLU A N 1
ATOM 578 C CA . GLU A 1 69 ? 1.160 2.850 0.060 1.00 98.44 69 GLU A CA 1
ATOM 579 C C . GLU A 1 69 ? 1.479 1.768 -0.984 1.00 98.44 69 GLU A C 1
ATOM 581 O O . GLU A 1 69 ? 2.385 1.931 -1.806 1.00 98.44 69 GLU A O 1
ATOM 586 N N . GLN A 1 70 ? 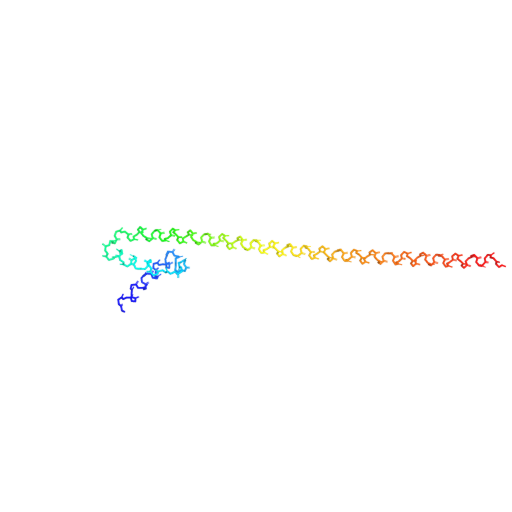0.692 0.689 -1.031 1.00 98.56 70 GLN A N 1
ATOM 587 C CA . GLN A 1 70 ? 0.836 -0.347 -2.056 1.00 98.56 70 GLN A CA 1
ATOM 588 C C . GLN A 1 70 ? 0.544 0.179 -3.464 1.00 98.56 70 GLN A C 1
ATOM 590 O O . GLN A 1 70 ? 1.256 -0.171 -4.408 1.00 98.56 70 GLN A O 1
ATOM 595 N N . ALA A 1 71 ? -0.498 0.997 -3.631 1.00 98.44 71 ALA A N 1
ATOM 596 C CA . ALA A 1 71 ? -0.829 1.599 -4.919 1.00 98.44 71 ALA A CA 1
ATOM 597 C C . ALA A 1 71 ? 0.293 2.524 -5.416 1.00 98.44 71 ALA A C 1
ATOM 599 O O . ALA A 1 71 ? 0.673 2.450 -6.586 1.00 98.44 71 ALA A O 1
ATOM 600 N N . LEU A 1 72 ? 0.871 3.335 -4.524 1.00 98.50 72 LEU A N 1
ATOM 601 C CA . LEU A 1 72 ? 2.020 4.189 -4.832 1.00 98.50 72 LEU A CA 1
ATOM 602 C C . LEU A 1 72 ? 3.238 3.365 -5.254 1.00 98.50 72 LEU A C 1
ATOM 604 O O . LEU A 1 72 ? 3.816 3.641 -6.302 1.00 98.50 72 LEU A O 1
ATOM 608 N N . LYS A 1 73 ? 3.571 2.307 -4.508 1.00 98.50 73 LYS A N 1
ATOM 609 C CA . LYS A 1 73 ? 4.700 1.424 -4.832 1.00 98.50 73 LYS A CA 1
ATOM 610 C C . LYS A 1 73 ? 4.546 0.738 -6.194 1.00 98.50 73 LYS A C 1
ATOM 612 O O . LYS A 1 73 ? 5.519 0.609 -6.937 1.00 98.50 73 LYS A O 1
ATOM 617 N N . ARG A 1 74 ? 3.329 0.298 -6.540 1.00 98.56 74 ARG A N 1
ATOM 618 C CA . ARG A 1 74 ? 3.035 -0.259 -7.876 1.00 98.56 74 ARG A CA 1
ATOM 619 C C . ARG A 1 74 ? 3.272 0.789 -8.958 1.00 98.56 74 ARG A C 1
ATOM 621 O O . ARG A 1 74 ? 3.993 0.515 -9.907 1.00 98.56 74 ARG A O 1
ATOM 628 N N . LYS A 1 75 ? 2.741 2.000 -8.764 1.00 98.38 75 LYS A N 1
ATOM 629 C CA . LYS A 1 75 ? 2.903 3.108 -9.710 1.00 98.38 75 LYS A CA 1
ATOM 630 C C . LYS A 1 75 ? 4.370 3.487 -9.924 1.00 98.38 75 LYS A C 1
ATOM 632 O O . LYS A 1 75 ? 4.764 3.725 -11.057 1.00 98.38 75 LYS A O 1
ATOM 637 N N . GLU A 1 76 ? 5.165 3.532 -8.858 1.00 98.38 76 GLU A N 1
ATOM 638 C CA . GLU A 1 76 ? 6.612 3.768 -8.931 1.00 98.38 76 GLU A CA 1
ATOM 639 C C . GLU A 1 76 ? 7.312 2.670 -9.744 1.00 98.38 76 GLU A C 1
ATOM 641 O O . GLU A 1 76 ? 8.032 2.967 -10.691 1.00 98.38 76 GLU A O 1
ATOM 646 N N . THR A 1 77 ? 7.014 1.400 -9.452 1.00 98.38 77 THR A N 1
ATOM 647 C CA . THR A 1 77 ? 7.608 0.253 -10.163 1.00 98.38 77 THR A CA 1
ATOM 648 C C . THR A 1 77 ? 7.246 0.245 -11.653 1.00 98.38 77 THR A C 1
ATOM 650 O O . THR A 1 77 ? 8.096 -0.037 -12.501 1.00 98.38 77 THR A O 1
ATOM 653 N N . ASP A 1 78 ? 5.989 0.547 -11.982 1.00 98.38 78 ASP A N 1
ATOM 654 C CA . ASP A 1 78 ? 5.516 0.620 -13.364 1.00 98.38 78 ASP A CA 1
ATOM 655 C C . ASP A 1 78 ? 6.173 1.787 -14.109 1.00 98.38 78 ASP A C 1
ATOM 657 O O . ASP A 1 78 ? 6.615 1.616 -15.246 1.00 98.38 78 ASP A O 1
ATOM 661 N N . HIS A 1 79 ? 6.308 2.942 -13.451 1.00 98.50 79 HIS A N 1
ATOM 662 C CA . HIS A 1 79 ? 6.993 4.102 -14.011 1.00 98.50 79 HIS A CA 1
ATOM 663 C C . HIS A 1 79 ? 8.476 3.817 -14.280 1.00 98.50 79 HIS A C 1
ATOM 665 O O . HIS A 1 79 ? 8.955 4.058 -15.385 1.00 98.50 79 HIS A O 1
ATOM 671 N N . ASP A 1 80 ? 9.194 3.233 -13.318 1.00 98.50 80 ASP A N 1
ATOM 672 C CA . ASP A 1 80 ? 10.602 2.850 -13.485 1.00 98.50 80 ASP A CA 1
ATOM 673 C C . ASP A 1 80 ? 10.798 1.866 -14.642 1.00 98.50 80 ASP A C 1
ATOM 675 O O . ASP A 1 80 ? 11.788 1.928 -15.381 1.00 98.50 80 ASP A O 1
ATOM 679 N N . ARG A 1 81 ? 9.848 0.940 -14.814 1.00 98.50 81 ARG A N 1
ATOM 680 C CA . ARG A 1 81 ? 9.849 0.002 -15.935 1.00 98.50 81 ARG A CA 1
ATOM 681 C C . ARG A 1 81 ? 9.639 0.723 -17.263 1.00 98.50 81 ARG A C 1
ATOM 683 O O . ARG A 1 81 ? 10.385 0.453 -18.198 1.00 98.50 81 ARG A O 1
ATOM 690 N N . GLU A 1 82 ? 8.651 1.608 -17.348 1.00 98.44 82 GLU A N 1
ATOM 691 C CA . GLU A 1 82 ? 8.360 2.384 -18.557 1.00 98.44 82 GLU A CA 1
ATOM 692 C C . GLU A 1 82 ? 9.565 3.233 -18.970 1.00 98.44 82 GLU A C 1
ATOM 694 O O . GLU A 1 82 ? 10.006 3.166 -20.117 1.00 98.44 82 GLU A O 1
ATOM 699 N N . VAL A 1 83 ? 10.166 3.948 -18.016 1.00 98.50 83 VAL A N 1
ATOM 700 C CA . VAL A 1 83 ? 11.377 4.742 -18.241 1.00 98.50 83 VAL A CA 1
ATOM 701 C C . VAL A 1 83 ? 12.498 3.866 -18.799 1.00 98.50 83 VAL A C 1
ATOM 703 O O . VAL A 1 83 ? 13.103 4.217 -19.811 1.00 98.50 83 VAL A O 1
ATOM 706 N N . ARG A 1 84 ? 12.756 2.698 -18.195 1.00 98.50 84 ARG A N 1
ATOM 707 C CA . ARG A 1 84 ? 13.781 1.768 -18.687 1.00 98.50 84 ARG A CA 1
ATOM 708 C C . ARG A 1 84 ? 13.496 1.289 -20.111 1.00 98.50 84 ARG A C 1
ATOM 710 O O . ARG A 1 84 ? 14.404 1.322 -20.936 1.00 98.50 84 ARG A O 1
ATOM 717 N N . CYS A 1 85 ? 12.260 0.888 -20.405 1.00 98.50 85 CYS A N 1
ATOM 718 C CA . CYS A 1 85 ? 11.873 0.454 -21.747 1.00 98.50 85 CYS A CA 1
ATOM 719 C C . CYS A 1 85 ? 12.112 1.560 -22.783 1.00 98.50 85 CYS A C 1
ATOM 721 O O . CYS A 1 85 ? 12.690 1.288 -23.830 1.00 98.50 85 CYS A O 1
ATOM 723 N N . LEU A 1 86 ? 11.770 2.813 -22.470 1.00 98.56 86 LEU A N 1
ATOM 724 C CA . LEU A 1 86 ? 12.029 3.947 -23.364 1.00 98.56 86 LEU A CA 1
ATOM 725 C C . LEU A 1 86 ? 13.528 4.157 -23.627 1.00 98.56 86 LEU A C 1
ATOM 727 O O . LEU A 1 86 ? 13.921 4.439 -24.760 1.00 98.56 86 LEU A O 1
ATOM 731 N N . TYR A 1 87 ? 14.380 3.995 -22.608 1.00 98.56 87 TYR A N 1
ATOM 732 C CA . TYR A 1 87 ? 15.834 4.055 -22.793 1.00 98.56 87 TYR A CA 1
ATOM 733 C C . TYR A 1 87 ? 16.348 2.934 -23.703 1.00 98.56 87 TYR A C 1
ATOM 735 O O . TYR A 1 87 ? 17.129 3.202 -24.617 1.00 98.56 87 TYR A O 1
ATOM 743 N N . GLU A 1 88 ? 15.894 1.700 -23.483 1.00 98.62 88 GLU A N 1
ATOM 744 C CA . GLU A 1 88 ? 16.273 0.537 -24.293 1.00 98.62 88 GLU A CA 1
ATOM 745 C C . GLU A 1 88 ? 15.819 0.693 -25.753 1.00 98.62 88 GLU A C 1
ATOM 747 O O . GLU A 1 88 ? 16.595 0.452 -26.680 1.00 98.62 88 GLU A O 1
ATOM 752 N N . GLU A 1 89 ? 14.586 1.151 -25.976 1.00 98.62 89 GLU A N 1
ATOM 753 C CA . GLU A 1 89 ? 14.051 1.429 -27.311 1.00 98.62 89 GLU A CA 1
ATOM 754 C C . GLU A 1 89 ? 14.864 2.508 -28.030 1.00 98.62 89 GLU A C 1
ATOM 756 O O . GLU A 1 89 ? 15.212 2.353 -29.203 1.00 98.62 89 GLU A O 1
ATOM 761 N N . MET A 1 90 ? 15.221 3.586 -27.330 1.00 98.44 90 MET A N 1
ATOM 762 C CA . MET A 1 90 ? 16.038 4.654 -27.898 1.00 98.44 90 MET A CA 1
ATOM 763 C C . MET A 1 90 ? 17.446 4.161 -28.262 1.00 98.44 90 MET A C 1
ATOM 765 O O . MET A 1 90 ? 17.965 4.512 -29.324 1.00 98.44 90 MET A O 1
ATOM 769 N N . GLU A 1 91 ? 18.068 3.322 -27.430 1.00 98.56 91 GLU A N 1
ATOM 770 C CA . GLU A 1 91 ? 19.377 2.733 -27.729 1.00 98.56 91 GLU A CA 1
ATOM 771 C C . GLU A 1 91 ? 19.325 1.848 -28.984 1.00 98.56 91 GLU A C 1
ATOM 773 O O . GLU A 1 91 ? 20.189 1.955 -29.863 1.00 98.56 91 GLU A O 1
ATOM 778 N N . GLN A 1 92 ? 18.279 1.027 -29.114 1.00 98.69 92 GLN A N 1
ATOM 779 C CA . GLN A 1 92 ? 18.058 0.199 -30.301 1.00 98.69 92 GLN A CA 1
ATOM 780 C C . GLN A 1 92 ? 17.863 1.049 -31.561 1.00 98.69 92 GLN A C 1
ATOM 782 O O . GLN A 1 92 ? 18.462 0.746 -32.595 1.00 98.69 92 GLN A O 1
ATOM 787 N N . GLN A 1 93 ? 17.090 2.135 -31.479 1.00 98.62 93 GLN A N 1
ATOM 788 C CA . GLN A 1 93 ? 16.897 3.061 -32.598 1.00 98.62 93 GLN A CA 1
ATOM 789 C C . GLN A 1 93 ? 18.210 3.726 -33.022 1.00 98.62 93 GLN A C 1
ATOM 791 O O . GLN A 1 93 ? 18.536 3.745 -34.210 1.00 98.62 93 GLN A O 1
ATOM 796 N N . ILE A 1 94 ? 19.003 4.219 -32.065 1.00 98.38 94 ILE A N 1
ATOM 797 C CA . ILE A 1 94 ? 20.316 4.817 -32.346 1.00 98.38 94 ILE A CA 1
ATOM 798 C C . ILE A 1 94 ? 21.237 3.796 -33.020 1.00 98.38 94 ILE A C 1
ATOM 800 O O . ILE A 1 94 ? 21.939 4.134 -33.977 1.00 98.38 94 ILE A O 1
ATOM 804 N N . LYS A 1 95 ? 21.248 2.548 -32.540 1.00 98.62 95 LYS A N 1
ATOM 805 C CA . LYS A 1 95 ? 22.052 1.476 -33.132 1.00 98.62 95 LYS A CA 1
ATOM 806 C C . LYS A 1 95 ? 21.626 1.181 -34.572 1.00 98.62 95 LYS A C 1
ATOM 808 O O . LYS A 1 95 ? 22.482 1.167 -35.454 1.00 98.62 95 LYS A O 1
ATOM 813 N N . ALA A 1 96 ? 20.328 1.014 -34.814 1.00 98.44 96 ALA A N 1
ATOM 814 C CA . ALA A 1 96 ? 19.790 0.756 -36.146 1.00 98.44 96 ALA A CA 1
ATOM 815 C C . ALA A 1 96 ? 20.121 1.893 -37.127 1.00 98.44 96 ALA A C 1
ATOM 817 O O . ALA A 1 96 ? 20.533 1.646 -38.260 1.00 98.44 96 ALA A O 1
ATOM 818 N N . GLU A 1 97 ? 20.008 3.145 -36.682 1.00 98.38 97 GLU A N 1
ATOM 819 C CA . GLU A 1 97 ? 20.308 4.306 -37.519 1.00 98.38 97 GLU A CA 1
ATOM 820 C C . GLU A 1 97 ? 21.806 4.408 -37.847 1.00 98.38 97 GLU A C 1
ATOM 822 O O . GLU A 1 97 ? 22.177 4.688 -38.988 1.00 98.38 97 GLU A O 1
ATOM 827 N N . ARG A 1 98 ? 22.685 4.098 -36.883 1.00 98.31 98 ARG A N 1
ATOM 828 C CA . ARG A 1 98 ? 24.136 4.005 -37.123 1.00 98.31 98 ARG A CA 1
ATOM 829 C C . ARG A 1 98 ? 24.471 2.931 -38.155 1.00 98.31 98 ARG A C 1
ATOM 831 O O . ARG A 1 98 ? 25.231 3.200 -39.081 1.00 98.31 98 ARG A O 1
ATOM 838 N N . GLU A 1 99 ? 23.896 1.737 -38.020 1.00 98.31 99 GLU A N 1
ATOM 839 C CA . GLU A 1 99 ? 24.093 0.638 -38.975 1.00 98.31 99 GLU A CA 1
ATOM 840 C C . GLU A 1 99 ? 23.603 1.023 -40.379 1.00 98.31 99 GLU A C 1
ATOM 842 O O . GLU A 1 99 ? 24.309 0.809 -41.366 1.00 98.31 99 GLU A O 1
ATOM 847 N N . ARG A 1 100 ? 22.442 1.684 -40.472 1.00 98.31 100 ARG A N 1
ATOM 848 C CA . ARG A 1 100 ? 21.884 2.190 -41.734 1.00 98.31 100 ARG A CA 1
ATOM 849 C C . ARG A 1 100 ? 22.832 3.160 -42.440 1.00 98.31 100 ARG A C 1
ATOM 851 O O . ARG A 1 100 ? 23.039 3.032 -43.650 1.00 98.31 100 ARG A O 1
ATOM 858 N N . ILE A 1 101 ? 23.409 4.108 -41.699 1.00 97.94 101 ILE A N 1
ATOM 859 C CA . ILE A 1 101 ? 24.382 5.075 -42.229 1.00 97.94 101 ILE A CA 1
ATOM 860 C C . ILE A 1 101 ? 25.626 4.347 -42.751 1.00 97.94 101 ILE A C 1
ATOM 862 O O . ILE A 1 101 ? 26.012 4.570 -43.898 1.00 97.94 101 ILE A O 1
ATOM 866 N N . ILE A 1 102 ? 26.192 3.420 -41.970 1.00 97.94 102 ILE A N 1
ATOM 867 C CA . ILE A 1 102 ? 27.377 2.639 -42.367 1.00 97.94 102 ILE A CA 1
ATOM 868 C C . ILE A 1 102 ? 27.117 1.868 -43.669 1.00 97.94 102 ILE A C 1
ATOM 870 O O . ILE A 1 102 ? 27.926 1.918 -44.599 1.00 97.94 102 ILE A O 1
ATOM 874 N N . CYS A 1 103 ? 25.972 1.187 -43.783 1.00 97.50 103 CYS A N 1
ATOM 875 C CA . CYS A 1 103 ? 25.605 0.475 -45.007 1.00 97.50 103 CYS A CA 1
ATOM 876 C C . CYS A 1 103 ? 25.468 1.422 -46.208 1.00 97.50 103 CYS A C 1
ATOM 878 O O . CYS A 1 103 ? 25.906 1.096 -47.313 1.00 97.50 103 CYS A O 1
ATOM 880 N N . GLN A 1 104 ? 24.876 2.602 -46.012 1.00 97.44 104 GLN A N 1
ATOM 881 C CA . GLN A 1 104 ? 24.729 3.584 -47.083 1.00 97.44 104 GLN A CA 1
ATOM 882 C C . GLN A 1 104 ? 26.084 4.139 -47.546 1.00 97.44 104 GLN A C 1
ATOM 884 O O . GLN A 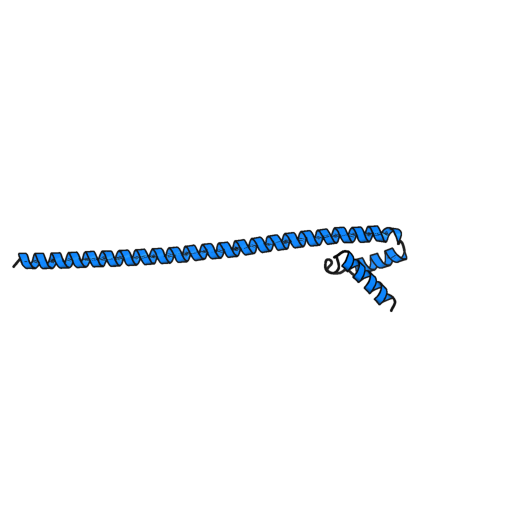1 104 ? 26.288 4.330 -48.748 1.00 97.44 104 GLN A O 1
ATOM 889 N N . GLU A 1 105 ? 27.007 4.393 -46.621 1.00 97.31 105 GLU A N 1
ATOM 890 C CA . GLU A 1 105 ? 28.364 4.851 -46.927 1.00 97.31 105 GLU A CA 1
ATOM 891 C C . GLU A 1 105 ? 29.157 3.798 -47.703 1.00 97.31 105 GLU A C 1
ATOM 893 O O . GLU A 1 105 ? 29.748 4.131 -48.732 1.00 97.31 105 GLU A O 1
ATOM 898 N N . ALA A 1 106 ? 29.088 2.529 -47.289 1.00 97.00 106 ALA A N 1
ATOM 899 C CA . ALA A 1 106 ? 29.690 1.413 -48.016 1.00 97.00 106 ALA A CA 1
ATOM 900 C C . ALA A 1 106 ? 29.182 1.334 -49.468 1.00 97.00 106 ALA A C 1
ATOM 902 O O . ALA A 1 106 ? 29.979 1.335 -50.406 1.00 97.00 106 ALA A O 1
ATOM 903 N N . LEU A 1 107 ? 27.861 1.391 -49.679 1.00 96.75 107 LEU A N 1
ATOM 904 C CA . LEU A 1 107 ? 27.268 1.367 -51.024 1.00 96.75 107 LEU A CA 1
ATOM 905 C C . LEU A 1 107 ? 27.704 2.559 -51.890 1.00 96.75 107 LEU A C 1
ATOM 907 O O . LEU A 1 107 ? 27.944 2.412 -53.092 1.00 96.75 107 LEU A O 1
ATOM 911 N N . ARG A 1 108 ? 27.801 3.759 -51.302 1.00 96.38 108 ARG A N 1
ATOM 912 C CA . ARG A 1 108 ? 28.301 4.949 -52.009 1.00 96.38 108 ARG A CA 1
ATOM 913 C C . ARG A 1 108 ? 29.766 4.783 -52.400 1.00 96.38 108 ARG A C 1
ATOM 915 O O . ARG A 1 108 ? 30.129 5.145 -53.521 1.00 96.38 108 ARG A O 1
ATOM 922 N N . HIS A 1 109 ? 30.583 4.235 -51.504 1.00 96.38 109 HIS A N 1
ATOM 923 C CA . HIS A 1 109 ? 31.998 3.988 -51.750 1.00 96.38 109 HIS A CA 1
ATOM 924 C C . HIS A 1 109 ? 32.202 2.972 -52.883 1.00 96.38 109 HIS A C 1
ATOM 926 O O . HIS A 1 109 ? 32.933 3.255 -53.833 1.00 96.38 109 HIS A O 1
ATOM 932 N N . ASP A 1 110 ? 31.474 1.854 -52.858 1.00 96.19 110 ASP A N 1
ATOM 933 C CA . ASP A 1 110 ? 31.519 0.831 -53.908 1.00 96.19 110 ASP A CA 1
ATOM 934 C C . ASP A 1 110 ? 31.121 1.392 -55.276 1.00 96.19 110 ASP A C 1
ATOM 936 O O . ASP A 1 110 ? 31.819 1.181 -56.274 1.00 96.19 110 ASP A O 1
ATOM 940 N N . ARG A 1 111 ? 30.041 2.182 -55.324 1.00 96.31 111 ARG A N 1
ATOM 941 C CA . ARG A 1 111 ? 29.603 2.854 -56.554 1.00 96.31 111 ARG A CA 1
ATOM 942 C C . ARG A 1 111 ? 30.658 3.826 -57.082 1.00 96.31 111 ARG A C 1
ATOM 944 O O . ARG A 1 111 ? 30.914 3.849 -58.284 1.00 96.31 111 ARG A O 1
ATOM 951 N N . SER A 1 112 ? 31.267 4.623 -56.203 1.00 96.19 112 SER A N 1
ATOM 952 C CA . SER A 1 112 ? 32.333 5.558 -56.579 1.00 96.19 112 SER A CA 1
ATOM 953 C C . SER A 1 112 ? 33.544 4.822 -57.157 1.00 96.19 112 SER A C 1
ATOM 955 O O . SER A 1 112 ? 34.065 5.211 -58.202 1.00 96.19 112 SER A O 1
ATOM 957 N N . ASN A 1 113 ? 33.958 3.725 -56.519 1.00 95.38 113 ASN A N 1
ATOM 958 C CA . ASN A 1 113 ? 35.079 2.903 -56.970 1.00 95.38 113 ASN A CA 1
ATOM 959 C C . ASN A 1 113 ? 34.817 2.274 -58.345 1.00 95.38 113 ASN A C 1
ATOM 961 O O . ASN A 1 113 ? 35.720 2.234 -59.183 1.00 95.38 113 ASN A O 1
ATOM 965 N N . LEU A 1 114 ? 33.593 1.798 -58.596 1.00 96.38 114 LEU A N 1
ATOM 966 C CA . LEU A 1 114 ? 33.205 1.252 -59.897 1.00 96.38 114 LEU A CA 1
ATOM 967 C C . LEU A 1 114 ? 33.302 2.313 -61.000 1.00 96.38 114 LEU A C 1
ATOM 969 O O . LEU A 1 114 ? 33.969 2.087 -62.007 1.00 96.38 114 LEU A O 1
ATOM 973 N N . LEU A 1 115 ? 32.714 3.491 -60.777 1.00 95.50 115 LEU A N 1
ATOM 974 C CA . LEU A 1 115 ? 32.765 4.598 -61.736 1.00 95.50 115 LEU A CA 1
ATOM 975 C C . LEU A 1 115 ? 34.206 5.040 -62.021 1.00 95.50 115 LEU A C 1
ATOM 977 O O . LEU A 1 115 ? 34.560 5.300 -63.168 1.00 95.50 115 LEU A O 1
ATOM 981 N N . GLN A 1 116 ? 35.063 5.079 -60.998 1.00 94.50 116 GLN A N 1
ATOM 982 C CA . GLN A 1 116 ? 36.470 5.431 -61.178 1.00 94.50 116 GLN A CA 1
ATOM 983 C C . GLN A 1 116 ? 37.225 4.395 -62.027 1.00 94.50 116 GLN A C 1
ATOM 985 O O . GLN A 1 116 ? 38.085 4.770 -62.823 1.00 94.50 116 GLN A O 1
ATOM 990 N N . LYS A 1 117 ? 36.906 3.101 -61.890 1.00 94.75 117 LYS A N 1
ATOM 991 C CA . LYS A 1 117 ? 37.467 2.045 -62.749 1.00 94.75 117 LYS A CA 1
ATOM 992 C C . LYS A 1 117 ? 36.998 2.188 -64.197 1.00 94.75 117 LYS A C 1
ATOM 994 O O . LYS A 1 117 ? 37.821 2.088 -65.103 1.00 94.75 117 LYS A O 1
ATOM 999 N N . GLU A 1 118 ? 35.710 2.453 -64.416 1.00 95.12 118 GLU A N 1
ATOM 1000 C CA . GLU A 1 118 ? 35.156 2.666 -65.760 1.00 95.12 118 GLU A CA 1
ATOM 1001 C C . GLU A 1 118 ? 35.769 3.885 -66.458 1.00 95.12 118 GLU A C 1
ATOM 1003 O O . GLU A 1 118 ? 36.107 3.800 -67.636 1.00 95.12 118 GLU A O 1
ATOM 1008 N N . LEU A 1 119 ? 35.954 4.998 -65.738 1.00 94.94 119 LEU A N 1
ATOM 1009 C CA . LEU A 1 119 ? 36.618 6.192 -66.270 1.00 94.94 119 LEU A CA 1
ATOM 1010 C C . LEU A 1 119 ? 38.042 5.877 -66.730 1.00 94.94 119 LEU A C 1
ATOM 1012 O O . LEU A 1 119 ? 38.366 6.118 -67.889 1.00 94.94 119 LEU A O 1
ATOM 1016 N N . ARG A 1 120 ? 38.850 5.234 -65.874 1.00 93.38 120 ARG A N 1
ATOM 1017 C CA . ARG A 1 120 ? 40.224 4.835 -66.230 1.00 93.38 120 ARG A CA 1
ATOM 1018 C C . ARG A 1 120 ? 40.273 3.930 -67.460 1.00 93.38 120 ARG A C 1
ATOM 1020 O O . ARG A 1 120 ? 41.1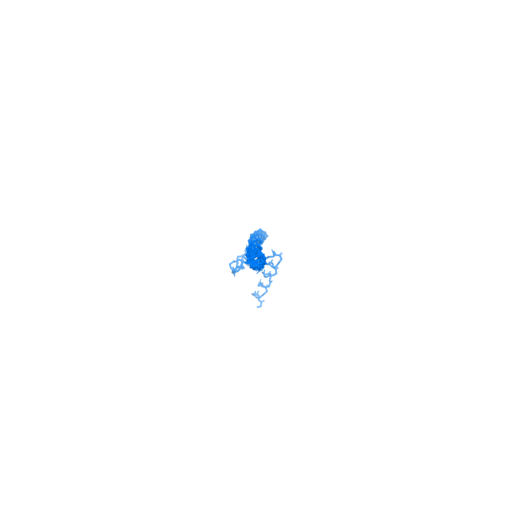90 4.052 -68.258 1.00 93.38 120 ARG A O 1
ATOM 1027 N N . SER A 1 121 ? 39.295 3.036 -67.616 1.00 93.12 121 SER A N 1
ATOM 1028 C CA . SER A 1 121 ? 39.209 2.157 -68.787 1.00 93.12 121 SER A CA 1
ATOM 1029 C C . SER A 1 121 ? 38.835 2.894 -70.074 1.00 93.12 121 SER A C 1
ATOM 1031 O O . SER A 1 121 ? 39.153 2.392 -71.144 1.00 93.12 121 SER A O 1
ATOM 1033 N N . LYS A 1 122 ? 38.116 4.020 -69.992 1.00 90.81 122 LYS A N 1
ATOM 1034 C CA . LYS A 1 122 ? 37.729 4.836 -71.157 1.00 90.81 122 LYS A CA 1
ATOM 1035 C C . LYS A 1 122 ? 38.788 5.869 -71.548 1.00 90.81 122 LYS A C 1
ATOM 1037 O O . LYS A 1 122 ? 38.724 6.398 -72.651 1.00 90.81 122 LYS A O 1
ATOM 1042 N N . GLU A 1 123 ? 39.702 6.186 -70.637 1.00 87.38 123 GLU A N 1
ATOM 1043 C CA . GLU A 1 123 ? 40.814 7.122 -70.846 1.00 87.38 123 GLU A CA 1
ATOM 1044 C C . GLU A 1 123 ? 42.081 6.451 -71.425 1.00 87.38 123 GLU A C 1
ATOM 1046 O O . GLU A 1 123 ? 43.035 7.159 -71.748 1.00 87.38 123 GLU A O 1
ATOM 1051 N N . GLN A 1 124 ? 42.099 5.115 -71.558 1.00 62.38 124 GLN A N 1
ATOM 1052 C CA . GLN A 1 124 ? 43.139 4.322 -72.242 1.00 62.38 124 GLN A CA 1
ATOM 1053 C C . GLN A 1 124 ? 42.773 4.044 -73.701 1.00 62.38 124 GLN A C 1
ATOM 1055 O O . GLN A 1 124 ? 43.712 4.037 -74.528 1.00 62.38 124 GLN A O 1
#

Radius of gyration: 39.14 Å; Cα contacts (8 Å, |Δi|>4): 28; chains: 1; bounding box: 67×23×113 Å

Foldseek 3Di:
DVVVVLVVVVCVLCVVLVNNPLDPDCPVVSVVLVCCVVPPVVCNVVSSVVSSVVSVVSVVVVVVVVVVVVVVVVVVVVVVVVVVVVVVVVVVVVVVVVVVVVVVVVVVVVVVVVVVVVVVVVVD

Organism: NCBI:txid2861861